Protein AF-A0A9X2KF01-F1 (afdb_monomer)

Sequence (131 aa):
MAVEPRDNRSVPELLSDLLRETTDLFKTEGELIRSEISDKITQVEVGGGSIAAGAICLLVALFVLAQALIVALGELMGDAWAALLVGVVIAGIGVALLIKGRNDLSPSNLSPDRTARQLRKDGQLVKEQTR

Secondary structure (DSSP, 8-state):
-PPP------HHHHHHHHHHHHHHHHHHHHHHHHHHHHHHHHHHHHHHHHHHHHHHHHHHHHHHHHHHHHHHHHHHH-HHHHHHHHHHHHHHHHHHHHHHHHHHTSHHHHS-HHHHHHHHHHHHHHHHHT-

Mean predicted aligned error: 12.45 Å

pLDDT: mean 85.67, std 12.78, range [38.75, 98.38]

Structure (mmCIF, N/CA/C/O backbone):
data_AF-A0A9X2KF01-F1
#
_entry.id   AF-A0A9X2KF01-F1
#
loop_
_atom_site.group_PDB
_atom_site.id
_atom_site.type_symbol
_atom_site.label_atom_id
_atom_site.label_alt_id
_atom_site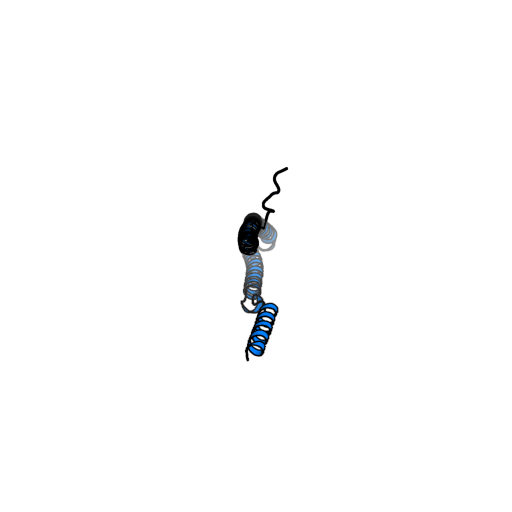.label_comp_id
_atom_site.label_asym_id
_atom_site.label_entity_id
_atom_site.label_seq_id
_atom_site.pdbx_PDB_ins_code
_atom_site.Cartn_x
_atom_site.Cartn_y
_atom_site.Cartn_z
_atom_site.occupancy
_atom_site.B_iso_or_equiv
_atom_site.auth_seq_id
_atom_site.auth_comp_id
_atom_site.auth_asym_id
_atom_site.auth_atom_id
_atom_site.pdbx_PDB_model_num
ATOM 1 N N . MET A 1 1 ? -30.944 -7.349 81.899 1.00 45.38 1 MET A N 1
ATOM 2 C CA . MET A 1 1 ? -31.010 -7.960 80.556 1.00 45.38 1 MET A CA 1
ATOM 3 C C . MET A 1 1 ? -32.043 -7.181 79.761 1.00 45.38 1 MET A C 1
ATOM 5 O O . MET A 1 1 ? -33.226 -7.390 79.983 1.00 45.38 1 MET A O 1
ATOM 9 N N . ALA A 1 2 ? -31.618 -6.206 78.956 1.00 38.75 2 ALA A N 1
ATOM 10 C CA . ALA A 1 2 ? -32.525 -5.468 78.078 1.00 38.75 2 ALA A CA 1
ATOM 11 C C . ALA A 1 2 ? -32.490 -6.130 76.696 1.00 38.75 2 ALA A C 1
ATOM 13 O O . ALA A 1 2 ? -31.414 -6.330 76.140 1.00 38.75 2 ALA A O 1
ATOM 14 N N . VAL A 1 3 ? -33.665 -6.541 76.224 1.00 53.50 3 VAL A N 1
ATOM 15 C CA . VAL A 1 3 ? -33.898 -7.185 74.929 1.00 53.50 3 VAL A CA 1
ATOM 16 C C . VAL A 1 3 ? -34.007 -6.106 73.842 1.00 53.50 3 VAL A C 1
ATOM 18 O O . VAL A 1 3 ? -34.585 -5.048 74.075 1.00 53.50 3 VAL A O 1
ATOM 21 N N . GLU A 1 4 ? -33.396 -6.407 72.697 1.00 70.50 4 GLU A N 1
ATOM 22 C CA . GLU A 1 4 ? -33.183 -5.618 71.472 1.00 70.50 4 GLU A CA 1
ATOM 23 C C . GLU A 1 4 ? -34.436 -5.023 70.803 1.00 70.50 4 GLU A C 1
ATOM 25 O O . GLU A 1 4 ? -35.541 -5.535 70.987 1.00 70.50 4 GLU A O 1
ATOM 30 N N . PRO A 1 5 ? -34.256 -4.119 69.823 1.00 47.91 5 PRO A N 1
ATOM 31 C CA . PRO A 1 5 ? -34.964 -4.202 68.559 1.00 47.91 5 PRO A CA 1
ATOM 32 C C . PRO A 1 5 ? -34.088 -4.927 67.525 1.00 47.91 5 PRO A C 1
ATOM 34 O O . PRO A 1 5 ? -33.025 -4.448 67.132 1.00 47.91 5 PRO A O 1
ATOM 37 N N . ARG A 1 6 ? -34.555 -6.100 67.094 1.00 56.59 6 ARG A N 1
ATOM 38 C CA . ARG A 1 6 ? -33.978 -6.852 65.982 1.00 56.59 6 ARG A CA 1
ATOM 39 C C . ARG A 1 6 ? -33.969 -6.008 64.712 1.00 56.59 6 ARG A C 1
ATOM 41 O O . ARG A 1 6 ? -34.982 -5.412 64.350 1.00 56.59 6 ARG A O 1
ATOM 48 N N . ASP A 1 7 ? -32.819 -6.048 64.057 1.00 57.94 7 ASP A N 1
ATOM 49 C CA . ASP A 1 7 ? -32.542 -5.650 62.682 1.00 57.94 7 ASP A CA 1
ATOM 50 C C . ASP A 1 7 ? -33.659 -6.132 61.736 1.00 57.94 7 ASP A C 1
ATOM 52 O O . ASP A 1 7 ? -33.701 -7.292 61.328 1.00 57.94 7 ASP A O 1
ATOM 56 N N . ASN A 1 8 ? -34.618 -5.257 61.439 1.00 55.78 8 ASN A N 1
ATOM 57 C CA . ASN A 1 8 ? -35.664 -5.507 60.455 1.00 55.78 8 ASN A CA 1
ATOM 58 C C . ASN A 1 8 ? -35.308 -4.707 59.206 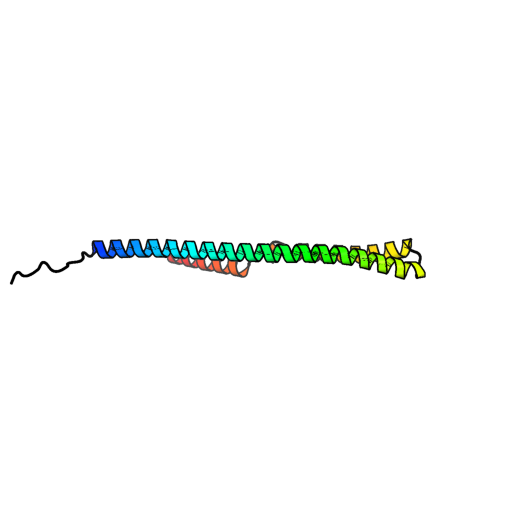1.00 55.78 8 ASN A C 1
ATOM 60 O O . ASN A 1 8 ? -35.971 -3.715 58.894 1.00 55.78 8 ASN A O 1
ATOM 64 N N . ARG A 1 9 ? -34.221 -5.116 58.533 1.00 58.69 9 ARG A N 1
ATOM 65 C CA . ARG A 1 9 ? -33.853 -4.595 57.211 1.00 58.69 9 ARG A CA 1
ATOM 66 C C . ARG A 1 9 ? -35.093 -4.610 56.339 1.00 58.69 9 ARG A C 1
ATOM 68 O O . ARG A 1 9 ? -35.716 -5.652 56.118 1.00 58.69 9 ARG A O 1
ATOM 75 N N . SER A 1 10 ? -35.503 -3.425 55.929 1.00 74.38 10 SER A N 1
ATOM 76 C CA . SER A 1 10 ? -36.789 -3.239 55.290 1.00 74.38 10 SER A CA 1
ATOM 77 C C . SER A 1 10 ? -36.687 -3.659 53.815 1.00 74.38 10 SER A C 1
ATOM 79 O O . SER A 1 10 ? -35.693 -3.388 53.149 1.00 74.38 10 SER A O 1
ATOM 81 N N . VAL A 1 11 ? -37.711 -4.329 53.273 1.00 76.25 11 VAL A N 1
ATOM 82 C CA . VAL A 1 11 ? -37.800 -4.694 51.837 1.00 76.25 11 VAL A CA 1
ATOM 83 C C . VAL A 1 11 ? -37.485 -3.518 50.878 1.00 76.25 11 VAL A C 1
ATOM 85 O O . VAL A 1 11 ? -36.851 -3.758 49.850 1.00 76.25 11 VAL A O 1
ATOM 88 N N . PRO A 1 12 ? -37.843 -2.253 51.191 1.00 80.44 12 PRO A N 1
ATOM 89 C CA . PRO A 1 12 ? -37.432 -1.087 50.403 1.00 80.44 12 PRO A CA 1
ATOM 90 C C . PRO A 1 12 ? -35.917 -0.836 50.367 1.00 80.44 12 PRO A C 1
ATOM 92 O O . PRO A 1 12 ? -35.400 -0.359 49.361 1.00 80.44 12 PRO A O 1
ATOM 95 N N . GLU A 1 13 ? -35.205 -1.160 51.442 1.00 77.81 13 GLU A N 1
ATOM 96 C CA . GLU A 1 13 ? -33.761 -0.946 51.582 1.00 77.81 13 GLU A CA 1
ATOM 97 C C . GLU A 1 13 ? -32.971 -1.957 50.741 1.00 77.81 13 GLU A C 1
ATOM 99 O O . GLU A 1 13 ? -32.078 -1.573 49.995 1.00 77.81 13 GLU A O 1
ATOM 104 N N . LEU A 1 14 ? -33.411 -3.222 50.717 1.00 81.88 14 LEU A N 1
ATOM 105 C CA . LEU A 1 14 ? -32.852 -4.262 49.840 1.00 81.88 14 LEU A CA 1
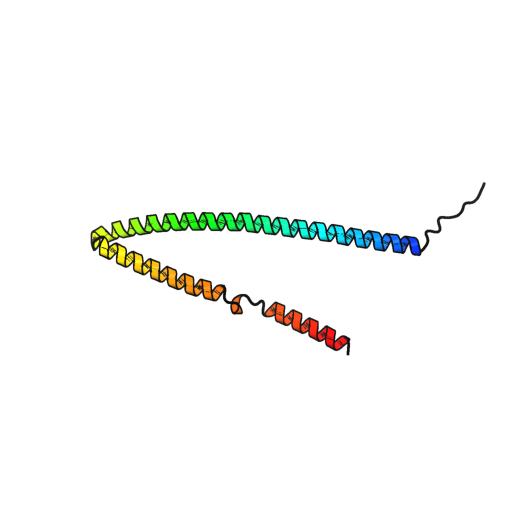ATOM 106 C C . LEU A 1 14 ? -33.078 -3.969 48.346 1.00 81.88 14 LEU A C 1
ATOM 108 O O . LEU A 1 14 ? -32.216 -4.258 47.518 1.00 81.88 14 LEU A O 1
ATOM 112 N N . LEU A 1 15 ? -34.228 -3.387 47.986 1.00 80.38 15 LEU A N 1
ATOM 113 C CA . LEU A 1 15 ? -34.506 -2.959 46.610 1.00 80.38 15 LEU A CA 1
ATOM 114 C C . LEU A 1 15 ? -33.637 -1.760 46.208 1.00 80.38 15 LEU A C 1
ATOM 116 O O . LEU A 1 15 ? -33.158 -1.698 45.076 1.00 80.38 15 LEU A O 1
ATOM 120 N N . SER A 1 16 ? -33.423 -0.821 47.133 1.00 81.69 16 SER A N 1
ATOM 121 C CA . SER A 1 16 ? -32.525 0.314 46.927 1.00 81.69 16 SER A CA 1
ATOM 122 C C . SER A 1 16 ? -31.083 -0.152 46.716 1.00 81.69 16 SER A C 1
ATOM 124 O O . SER A 1 16 ? -30.425 0.331 45.796 1.00 81.69 16 SER A O 1
ATOM 126 N N . ASP A 1 17 ? -30.614 -1.121 47.504 1.00 82.06 17 ASP A N 1
ATOM 127 C CA . ASP A 1 17 ? -29.271 -1.692 47.371 1.00 82.06 17 ASP A CA 1
ATOM 128 C C . ASP A 1 17 ? -29.098 -2.459 46.053 1.00 82.06 17 ASP A C 1
ATOM 130 O O . ASP A 1 17 ? -28.125 -2.220 45.341 1.00 82.06 17 ASP A O 1
ATOM 134 N N . LEU A 1 18 ? -30.076 -3.281 45.650 1.00 81.62 18 LEU A N 1
ATOM 135 C CA . LEU A 1 18 ? -30.062 -3.984 44.359 1.00 81.62 18 LEU A CA 1
ATOM 136 C C . LEU A 1 18 ? -30.026 -3.019 43.167 1.00 81.62 18 LEU A C 1
ATOM 138 O O . LEU A 1 18 ? -29.264 -3.231 42.227 1.00 81.62 18 LEU A O 1
ATOM 142 N N . LEU A 1 19 ? -30.817 -1.942 43.185 1.00 83.62 19 LEU A N 1
ATOM 143 C CA . LEU A 1 19 ? -30.789 -0.924 42.124 1.00 83.62 19 LEU A CA 1
ATOM 144 C C . LEU A 1 19 ? -29.436 -0.205 42.060 1.00 83.62 19 LEU A C 1
ATOM 146 O O . LEU A 1 19 ? -28.951 0.115 40.970 1.00 83.62 19 LEU A O 1
ATOM 150 N N . ARG A 1 20 ? -28.816 0.027 43.218 1.00 83.31 20 ARG A N 1
ATOM 151 C CA . ARG A 1 20 ? -27.499 0.658 43.334 1.00 83.31 20 ARG A CA 1
ATOM 152 C C . ARG A 1 20 ? -26.399 -0.254 42.800 1.00 83.31 20 ARG A C 1
ATOM 154 O O . ARG A 1 20 ? -25.601 0.190 41.984 1.00 83.31 20 ARG A O 1
ATOM 161 N N . GLU A 1 21 ? -26.438 -1.531 43.159 1.00 80.44 21 GLU A N 1
ATOM 162 C CA . GLU A 1 21 ? -25.499 -2.555 42.697 1.00 80.44 21 GLU A CA 1
ATOM 163 C C . GLU A 1 21 ? -25.657 -2.841 41.195 1.00 80.44 21 GLU A C 1
ATOM 165 O O . GLU A 1 21 ? -24.668 -2.975 40.480 1.00 80.44 21 GLU A O 1
ATOM 170 N N . THR A 1 22 ? -26.889 -2.820 40.671 1.00 81.19 22 THR A N 1
ATOM 171 C CA . THR A 1 22 ? -27.147 -2.946 39.225 1.00 81.19 22 THR A CA 1
ATOM 172 C C . THR A 1 22 ? -26.591 -1.738 38.460 1.00 81.19 22 THR A C 1
ATOM 174 O O . THR A 1 22 ? -25.991 -1.893 37.398 1.00 81.19 22 THR A O 1
ATOM 177 N N . THR A 1 23 ? -26.756 -0.525 39.000 1.00 84.12 23 THR A N 1
ATOM 178 C CA . THR A 1 23 ? -26.209 0.707 38.401 1.00 84.12 23 THR A CA 1
ATOM 179 C C . THR A 1 23 ? -24.679 0.705 38.421 1.00 84.12 23 THR A C 1
ATOM 181 O O . THR A 1 23 ? -24.055 1.087 37.429 1.00 84.12 23 THR A O 1
ATOM 184 N N . ASP A 1 24 ? -24.076 0.242 39.518 1.00 84.81 24 ASP A N 1
ATOM 185 C CA . ASP A 1 24 ? -22.625 0.089 39.633 1.00 84.81 24 ASP A CA 1
ATOM 186 C C . ASP A 1 24 ? -22.096 -0.973 38.657 1.00 84.81 24 ASP A C 1
ATOM 188 O O . ASP A 1 24 ? -21.110 -0.713 37.969 1.00 84.81 24 ASP A O 1
ATOM 192 N N . LEU A 1 25 ? -22.791 -2.105 38.484 1.00 85.94 25 LEU A N 1
ATOM 193 C CA . LEU A 1 25 ? -22.428 -3.129 37.501 1.00 85.94 25 LEU A CA 1
ATOM 194 C C . LEU A 1 25 ? -22.428 -2.569 36.072 1.00 85.94 25 LEU A C 1
ATOM 196 O O . LEU A 1 25 ? -21.434 -2.713 35.365 1.00 85.94 25 LEU A O 1
ATOM 200 N N . PHE A 1 26 ? -23.490 -1.861 35.665 1.00 86.94 26 PHE A N 1
ATOM 201 C CA . PHE A 1 26 ? -23.556 -1.228 34.341 1.00 86.94 26 PHE A CA 1
ATOM 202 C C . PHE A 1 26 ? -22.439 -0.206 34.120 1.00 86.94 26 PHE A C 1
ATOM 204 O O . PHE A 1 26 ? -21.905 -0.092 33.014 1.00 86.94 26 PHE A O 1
ATOM 211 N N . LYS A 1 27 ? -22.076 0.546 35.162 1.00 88.25 27 LYS A N 1
ATOM 212 C CA . LYS A 1 27 ? -20.973 1.502 35.094 1.00 88.25 27 LYS A CA 1
ATOM 213 C C . LYS A 1 27 ? -19.636 0.786 34.903 1.00 88.25 27 LYS A C 1
ATOM 215 O O . LYS A 1 27 ? -18.872 1.168 34.020 1.00 88.25 27 LYS A O 1
ATOM 220 N N . THR A 1 28 ? -19.380 -0.269 35.673 1.00 84.06 28 THR A N 1
ATOM 221 C CA . THR A 1 28 ? -18.158 -1.077 35.568 1.00 84.06 28 THR A CA 1
ATOM 222 C C . THR A 1 28 ? -18.055 -1.792 34.222 1.00 84.06 28 THR A C 1
ATOM 224 O O . THR A 1 28 ? -17.005 -1.759 33.587 1.00 84.06 28 THR A O 1
ATOM 227 N N . GLU A 1 29 ? -19.138 -2.397 33.740 1.00 83.75 29 GLU A N 1
ATOM 228 C CA . GLU A 1 29 ? -19.170 -3.105 32.457 1.00 83.75 29 GLU A CA 1
ATOM 229 C C . GLU A 1 29 ? -19.000 -2.128 31.281 1.00 83.75 29 GLU A C 1
ATOM 231 O O . GLU A 1 29 ? -18.275 -2.411 30.328 1.00 83.75 29 GLU A O 1
ATOM 236 N N . GLY A 1 30 ? -19.565 -0.918 31.388 1.00 88.38 30 GLY A N 1
ATOM 237 C CA . GLY A 1 30 ? -19.336 0.173 30.441 1.00 88.38 30 GLY A CA 1
ATOM 238 C C . GLY A 1 30 ? -17.888 0.682 30.424 1.00 88.38 30 GLY A C 1
ATOM 239 O O . GLY A 1 30 ? -17.338 0.928 29.349 1.00 88.38 30 GLY A O 1
ATOM 240 N N . GLU A 1 31 ? -17.247 0.818 31.590 1.00 90.06 31 GLU A N 1
ATOM 241 C CA . GLU A 1 31 ? -15.820 1.162 31.700 1.00 90.06 31 GLU A CA 1
ATOM 242 C C . GLU A 1 31 ? -14.929 0.074 31.083 1.00 90.06 31 GLU A C 1
ATOM 244 O O . GLU A 1 31 ? -13.986 0.392 30.352 1.00 90.06 31 GLU A O 1
ATOM 249 N N . LEU A 1 32 ? -15.276 -1.199 31.289 1.00 90.81 32 LEU A N 1
ATOM 250 C CA . LEU A 1 32 ? -14.572 -2.343 30.712 1.00 90.81 32 LEU A CA 1
ATOM 251 C C . LEU A 1 32 ? -14.698 -2.378 29.182 1.00 90.81 32 LEU A C 1
ATOM 253 O O . LEU A 1 32 ? -13.688 -2.462 28.485 1.00 90.81 32 LEU A O 1
ATOM 257 N N . ILE A 1 33 ? -15.920 -2.231 28.653 1.00 90.50 33 ILE A N 1
ATOM 258 C CA . ILE A 1 33 ? -16.182 -2.153 27.207 1.00 90.50 33 ILE A CA 1
ATOM 259 C C . ILE A 1 33 ? -15.402 -0.989 26.595 1.00 90.50 33 ILE A C 1
ATOM 261 O O . ILE A 1 33 ? -14.790 -1.135 25.537 1.00 90.50 33 ILE A O 1
ATOM 265 N N . ARG A 1 34 ? -15.386 0.173 27.259 1.00 89.69 34 ARG A N 1
ATOM 266 C CA . ARG A 1 34 ? -14.624 1.333 26.787 1.00 89.69 34 ARG A CA 1
ATOM 267 C C . ARG A 1 34 ? -13.123 1.050 26.749 1.00 89.69 34 ARG A C 1
ATOM 269 O O . ARG A 1 34 ? -12.482 1.434 25.771 1.00 89.69 34 ARG A O 1
ATOM 276 N N . SER A 1 35 ? -12.577 0.393 27.772 1.00 92.56 35 SER A N 1
ATOM 277 C CA . SER A 1 35 ? -11.170 -0.017 27.801 1.00 92.56 35 SER A CA 1
ATOM 278 C C . SER A 1 35 ? -10.854 -0.983 26.663 1.00 92.56 35 SER A C 1
ATOM 280 O O . SER A 1 35 ? -9.922 -0.741 25.906 1.00 92.56 35 SER A O 1
ATOM 282 N N . GLU A 1 36 ? -11.671 -2.020 26.469 1.00 90.38 36 GLU A N 1
ATOM 283 C CA . GLU A 1 36 ? -11.440 -3.012 25.418 1.00 90.38 36 GLU A CA 1
ATOM 284 C C . GLU A 1 36 ? -11.542 -2.391 24.017 1.00 90.38 36 GLU A C 1
ATOM 286 O O . GLU A 1 36 ? -10.727 -2.686 23.143 1.00 90.38 36 GLU A O 1
ATOM 291 N N . ILE A 1 37 ? -12.503 -1.489 23.792 1.00 91.44 37 ILE A N 1
ATOM 292 C CA . ILE A 1 37 ? -12.599 -0.731 22.538 1.00 91.44 37 ILE A CA 1
ATOM 293 C C . ILE A 1 37 ? -11.347 0.131 22.340 1.00 91.44 37 ILE A C 1
ATOM 295 O O . ILE A 1 37 ? -10.795 0.138 21.242 1.00 91.44 37 ILE A O 1
ATOM 299 N N . SER A 1 38 ? -10.877 0.829 23.378 1.00 90.00 38 SER A N 1
ATOM 300 C CA . SER A 1 38 ? -9.661 1.649 23.312 1.00 90.00 38 SER A CA 1
ATOM 301 C C . SER A 1 38 ? -8.421 0.812 22.983 1.00 90.00 38 SER A C 1
ATOM 303 O O . SER A 1 38 ? -7.623 1.196 22.125 1.00 90.00 38 SER A O 1
ATOM 305 N N . ASP A 1 39 ? -8.282 -0.358 23.604 1.00 87.81 39 ASP A N 1
ATOM 306 C CA . ASP A 1 39 ? -7.177 -1.285 23.356 1.00 87.81 39 ASP A CA 1
ATOM 307 C C . ASP A 1 39 ? -7.233 -1.852 21.933 1.00 87.81 39 ASP A C 1
ATOM 309 O O . ASP A 1 39 ? -6.219 -1.872 21.232 1.00 87.81 39 ASP A O 1
ATOM 313 N N . LYS A 1 40 ? -8.425 -2.243 21.452 1.00 87.75 40 LYS A N 1
ATOM 314 C CA . LYS A 1 40 ? -8.612 -2.693 20.064 1.00 87.75 40 LYS A CA 1
ATOM 315 C C . LYS A 1 40 ? -8.310 -1.580 19.061 1.00 87.75 40 LYS A C 1
ATOM 317 O O . LYS A 1 40 ? -7.664 -1.853 18.054 1.00 87.75 40 LYS A O 1
ATOM 322 N N . ILE A 1 41 ? -8.734 -0.340 19.318 1.00 89.19 41 ILE A N 1
ATOM 323 C CA . ILE A 1 41 ? -8.415 0.814 18.460 1.00 89.19 41 ILE A CA 1
ATOM 324 C C . ILE A 1 41 ? -6.904 1.030 18.411 1.00 89.19 41 ILE A C 1
ATOM 326 O O . ILE A 1 41 ? -6.349 1.134 17.323 1.00 89.19 41 ILE A O 1
ATOM 330 N N . THR A 1 42 ? -6.234 1.021 19.562 1.00 84.19 42 THR A N 1
ATOM 331 C CA . THR A 1 42 ? -4.776 1.191 19.650 1.00 84.19 42 THR A CA 1
ATOM 332 C C . THR A 1 42 ? -4.045 0.071 18.904 1.00 84.19 42 THR A C 1
ATOM 334 O O . THR A 1 42 ? -3.088 0.314 18.172 1.00 84.19 42 THR A O 1
ATOM 337 N N . GLN A 1 43 ? -4.520 -1.171 19.018 1.00 84.06 43 GLN A N 1
ATOM 338 C CA . GLN A 1 43 ? -3.958 -2.304 18.285 1.00 84.06 43 GLN A CA 1
ATOM 339 C C . GLN A 1 43 ? -4.167 -2.176 16.768 1.00 84.06 43 GLN A C 1
ATOM 341 O O . GLN A 1 43 ? -3.257 -2.486 15.998 1.00 84.06 43 GLN A O 1
ATOM 346 N N . VAL A 1 44 ? -5.331 -1.687 16.330 1.00 88.44 44 VAL A N 1
ATOM 347 C CA . VAL A 1 44 ? -5.600 -1.366 14.920 1.00 88.44 44 VAL A CA 1
ATOM 348 C C . VAL A 1 44 ? -4.731 -0.203 14.442 1.00 88.44 44 VAL A C 1
ATOM 350 O O . VAL A 1 44 ? -4.263 -0.242 13.309 1.00 88.44 44 VAL A O 1
ATOM 353 N N . GLU A 1 45 ? -4.464 0.797 15.279 1.00 84.19 45 GLU A N 1
ATOM 354 C CA . GLU A 1 45 ? -3.601 1.935 14.955 1.00 84.19 45 GLU A CA 1
ATOM 355 C C . GLU A 1 45 ? -2.146 1.497 14.760 1.00 84.19 45 GLU A C 1
ATOM 357 O O . GLU A 1 45 ? -1.554 1.760 13.714 1.00 84.19 45 GLU A O 1
ATOM 362 N N . VAL A 1 46 ? -1.582 0.755 15.717 1.00 84.56 46 VAL A N 1
ATOM 363 C CA . VAL A 1 46 ? -0.213 0.224 15.621 1.00 84.56 46 VAL A CA 1
ATOM 364 C C . VAL A 1 46 ? -0.097 -0.765 14.459 1.00 84.56 46 VAL A C 1
ATOM 366 O O . VAL A 1 46 ? 0.843 -0.692 13.661 1.0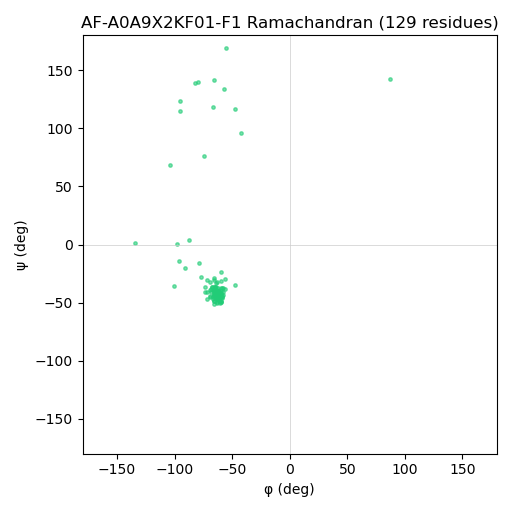0 84.56 46 VAL A O 1
ATOM 369 N N . GLY A 1 47 ? -1.077 -1.662 14.317 1.00 84.50 47 GLY A N 1
ATOM 370 C CA . GLY A 1 47 ? -1.150 -2.606 13.205 1.00 84.50 47 GLY A CA 1
ATOM 371 C C . GLY A 1 47 ? -1.226 -1.888 11.857 1.00 84.50 47 GLY A C 1
ATOM 372 O O . GLY A 1 47 ? -0.420 -2.156 10.967 1.00 84.50 47 GLY A O 1
ATOM 373 N N . GLY A 1 48 ? -2.124 -0.914 11.728 1.00 91.50 48 GLY A N 1
ATOM 374 C CA . GLY A 1 48 ? -2.300 -0.092 10.534 1.00 91.50 48 GLY A CA 1
ATOM 375 C C . GLY A 1 48 ? -1.056 0.724 10.188 1.00 91.50 48 GLY A C 1
ATOM 376 O O . GLY A 1 48 ? -0.646 0.746 9.028 1.00 91.50 48 GLY A O 1
ATOM 377 N N . GLY A 1 49 ? -0.399 1.316 11.189 1.00 91.44 49 GLY A N 1
ATOM 378 C CA . GLY A 1 49 ? 0.863 2.035 11.027 1.00 91.44 49 GLY A CA 1
ATOM 379 C C . GLY A 1 49 ? 1.986 1.137 10.502 1.00 91.44 49 GLY A C 1
ATOM 380 O O . GLY A 1 49 ? 2.681 1.509 9.557 1.00 91.44 49 GLY A O 1
ATOM 381 N N . SER A 1 50 ? 2.126 -0.076 11.048 1.00 91.81 50 SER A N 1
ATOM 382 C CA . SER A 1 50 ? 3.133 -1.043 10.584 1.00 91.81 50 SER A CA 1
ATOM 383 C C . SER A 1 50 ? 2.878 -1.529 9.151 1.00 91.81 50 SER A C 1
ATOM 385 O O . SER A 1 50 ? 3.818 -1.628 8.361 1.00 91.81 50 SER A O 1
ATOM 387 N N . ILE A 1 51 ? 1.611 -1.752 8.777 1.00 94.62 51 ILE A N 1
ATOM 388 C CA . ILE A 1 51 ? 1.213 -2.115 7.410 1.00 94.62 51 ILE A CA 1
ATOM 389 C C . ILE A 1 51 ? 1.529 -0.970 6.445 1.00 94.62 51 ILE A C 1
ATOM 391 O O . ILE A 1 51 ? 2.097 -1.210 5.381 1.00 94.62 51 ILE A O 1
ATOM 395 N N . ALA A 1 52 ? 1.210 0.273 6.816 1.00 94.56 52 ALA A N 1
ATOM 396 C CA . ALA A 1 52 ? 1.501 1.445 5.997 1.00 94.56 52 ALA A CA 1
ATOM 397 C C . ALA A 1 52 ? 3.014 1.636 5.794 1.00 94.56 52 ALA A C 1
ATOM 399 O O . ALA A 1 52 ? 3.467 1.809 4.663 1.00 94.56 52 ALA A O 1
ATOM 400 N N . ALA A 1 53 ? 3.806 1.534 6.865 1.00 96.00 53 ALA A N 1
ATOM 401 C CA . ALA A 1 53 ? 5.263 1.614 6.786 1.00 96.00 53 ALA A CA 1
ATOM 402 C C . ALA A 1 53 ? 5.849 0.492 5.911 1.00 96.00 53 ALA A C 1
ATOM 404 O O . ALA A 1 53 ? 6.668 0.754 5.030 1.00 96.00 53 ALA A O 1
ATOM 405 N N . GLY A 1 54 ? 5.381 -0.747 6.094 1.00 97.12 54 GLY A N 1
ATOM 406 C CA . GLY A 1 54 ? 5.772 -1.885 5.263 1.00 97.12 54 GLY A CA 1
ATOM 407 C C . GLY A 1 54 ? 5.427 -1.683 3.785 1.00 97.12 54 GLY A C 1
ATOM 408 O O . GLY A 1 54 ? 6.264 -1.938 2.922 1.00 97.12 54 GLY A O 1
ATOM 409 N N . ALA A 1 55 ? 4.236 -1.158 3.483 1.00 96.31 55 ALA A N 1
ATOM 410 C CA . ALA A 1 55 ? 3.818 -0.846 2.118 1.00 96.31 55 ALA A CA 1
ATOM 411 C C . ALA A 1 55 ? 4.713 0.222 1.466 1.00 96.31 55 ALA A C 1
ATOM 413 O O . ALA A 1 55 ? 5.094 0.067 0.307 1.00 96.31 55 ALA A O 1
ATOM 414 N N . ILE A 1 56 ? 5.107 1.264 2.208 1.00 97.88 56 ILE A N 1
ATOM 415 C CA . ILE A 1 56 ? 6.054 2.284 1.728 1.00 97.88 56 ILE A CA 1
ATOM 416 C C . ILE A 1 56 ? 7.423 1.654 1.439 1.00 97.88 56 ILE A C 1
ATOM 418 O O . ILE A 1 56 ? 7.984 1.878 0.367 1.00 97.88 56 ILE A O 1
ATOM 422 N N . CYS A 1 57 ? 7.948 0.828 2.347 1.00 98.25 57 CYS A N 1
ATOM 423 C CA . CYS A 1 57 ? 9.215 0.124 2.134 1.00 98.25 57 CYS A CA 1
ATOM 424 C C . CYS A 1 57 ? 9.172 -0.773 0.888 1.00 98.25 57 CYS A C 1
ATOM 426 O O . CYS A 1 57 ? 10.100 -0.748 0.078 1.00 98.25 57 CYS A O 1
ATOM 428 N N . LEU A 1 58 ? 8.086 -1.528 0.700 1.00 97.44 58 LEU A N 1
ATOM 429 C CA . LEU A 1 58 ? 7.889 -2.363 -0.486 1.00 97.44 58 LEU A CA 1
ATOM 430 C C . LEU A 1 58 ? 7.766 -1.532 -1.767 1.00 97.44 58 LEU A C 1
ATOM 432 O O . LEU A 1 58 ? 8.291 -1.946 -2.797 1.00 97.44 58 LEU A O 1
ATOM 436 N N . LEU A 1 59 ? 7.133 -0.358 -1.717 1.00 97.06 59 LEU A N 1
ATOM 437 C CA . LEU A 1 59 ? 7.053 0.556 -2.859 1.00 97.06 59 LEU A CA 1
ATOM 438 C C . LEU A 1 59 ? 8.445 1.058 -3.271 1.00 97.06 59 LEU A C 1
AT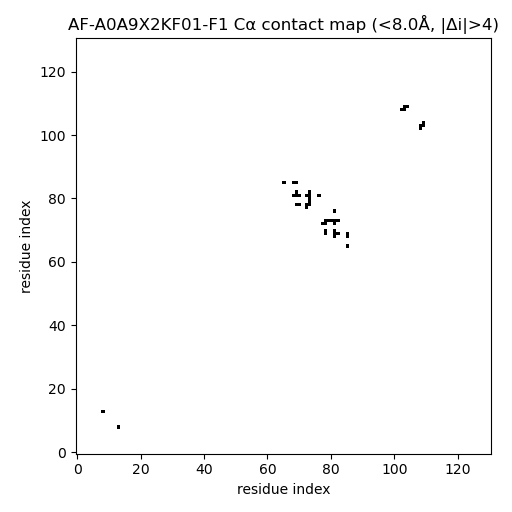OM 440 O O . LEU A 1 59 ? 8.784 1.045 -4.453 1.00 97.06 59 LEU A O 1
ATOM 444 N N . VAL A 1 60 ? 9.271 1.461 -2.303 1.00 98.19 60 VAL A N 1
ATOM 445 C CA . VAL A 1 60 ? 10.657 1.880 -2.563 1.00 98.19 60 VAL A CA 1
ATOM 446 C C . VAL A 1 60 ? 11.468 0.720 -3.142 1.00 98.19 60 VAL A C 1
ATOM 448 O O . VAL A 1 60 ? 12.142 0.891 -4.158 1.00 98.19 60 VAL A O 1
ATOM 451 N N . ALA A 1 61 ? 11.361 -0.473 -2.552 1.00 98.31 61 ALA A N 1
ATOM 452 C CA . ALA A 1 61 ? 12.024 -1.670 -3.063 1.00 98.31 61 ALA A CA 1
ATOM 453 C C . ALA A 1 61 ? 11.577 -2.007 -4.494 1.00 98.31 61 ALA A C 1
ATOM 455 O O . ALA A 1 61 ? 12.413 -2.342 -5.331 1.00 98.31 61 ALA A O 1
ATOM 456 N N . LEU A 1 62 ? 10.285 -1.861 -4.803 1.00 97.75 62 LEU A N 1
ATOM 457 C CA . LEU A 1 62 ? 9.747 -2.071 -6.145 1.00 97.75 62 LEU A CA 1
ATOM 458 C C . LEU A 1 62 ? 10.370 -1.112 -7.163 1.00 97.75 62 LEU A C 1
ATOM 460 O O . LEU A 1 62 ? 10.725 -1.556 -8.250 1.00 97.75 62 LEU A O 1
ATOM 464 N N . PHE A 1 63 ? 10.558 0.170 -6.829 1.00 97.38 63 PHE A N 1
ATOM 465 C CA . PHE A 1 63 ? 11.235 1.112 -7.728 1.00 97.38 63 PHE A CA 1
ATOM 466 C C . PHE A 1 63 ? 12.693 0.730 -7.985 1.00 97.38 63 PHE A C 1
ATOM 468 O O . PHE A 1 63 ? 13.143 0.776 -9.130 1.00 97.38 63 PHE A O 1
ATOM 475 N N . VAL A 1 64 ? 13.420 0.317 -6.945 1.00 98.38 64 VAL A N 1
ATOM 476 C CA . VAL A 1 64 ? 14.814 -0.133 -7.078 1.00 98.38 64 VAL A CA 1
ATOM 477 C C . VAL A 1 64 ? 14.897 -1.391 -7.947 1.00 98.38 64 VAL A C 1
ATOM 479 O O . VAL A 1 64 ? 15.718 -1.451 -8.860 1.00 98.38 64 VAL A O 1
ATOM 482 N N . LEU A 1 65 ? 14.017 -2.370 -7.722 1.00 98.00 65 LEU A N 1
ATOM 483 C CA . LEU A 1 65 ? 13.951 -3.595 -8.524 1.00 98.00 65 LEU A CA 1
ATOM 484 C C . LEU A 1 65 ? 13.530 -3.322 -9.970 1.00 98.00 65 LEU A C 1
ATOM 486 O O . LEU A 1 65 ? 14.095 -3.914 -10.886 1.00 98.00 65 LEU A O 1
ATOM 490 N N . ALA A 1 66 ? 12.578 -2.414 -10.192 1.00 97.56 66 ALA A N 1
ATOM 491 C CA . ALA A 1 66 ? 12.175 -2.007 -11.532 1.00 97.56 66 ALA A CA 1
ATOM 492 C C . ALA A 1 66 ? 13.351 -1.372 -12.284 1.00 97.56 66 ALA A C 1
ATOM 494 O O . ALA A 1 66 ? 13.604 -1.748 -13.422 1.00 97.56 66 ALA A O 1
ATOM 495 N N . GLN A 1 67 ? 14.116 -0.481 -11.645 1.00 97.69 67 GLN A N 1
ATOM 496 C CA . GLN A 1 67 ? 15.324 0.091 -12.249 1.00 97.69 67 GLN A CA 1
ATOM 497 C C . GLN A 1 67 ? 16.384 -0.970 -12.550 1.00 97.69 67 GLN A C 1
ATOM 499 O O . GLN A 1 67 ? 16.920 -0.997 -13.655 1.00 97.69 67 GLN A O 1
ATOM 504 N N . ALA A 1 68 ? 16.642 -1.887 -11.616 1.00 97.62 68 ALA A N 1
ATOM 505 C CA . ALA A 1 68 ? 17.572 -2.990 -11.847 1.00 97.62 68 ALA A CA 1
ATOM 506 C C . ALA A 1 68 ? 17.150 -3.853 -13.050 1.00 97.62 68 ALA A C 1
ATOM 508 O O . ALA A 1 68 ? 17.986 -4.219 -13.874 1.00 97.62 68 ALA A O 1
ATOM 509 N N . LEU A 1 69 ? 15.850 -4.131 -13.187 1.00 97.12 69 LEU A N 1
ATOM 510 C CA . LEU A 1 69 ? 15.308 -4.889 -14.312 1.00 97.12 69 LEU A CA 1
ATOM 511 C C . LEU A 1 69 ? 15.411 -4.121 -15.635 1.00 97.12 69 LEU A C 1
ATOM 513 O O . LEU A 1 69 ? 15.716 -4.724 -16.660 1.00 97.12 69 LEU A O 1
ATOM 517 N N . ILE A 1 70 ? 15.184 -2.805 -15.617 1.00 97.81 70 ILE A N 1
ATOM 518 C CA . ILE A 1 70 ? 15.345 -1.948 -16.797 1.00 97.81 70 ILE A CA 1
ATOM 519 C C . ILE A 1 70 ? 16.795 -1.961 -17.268 1.00 97.81 70 ILE A C 1
ATOM 521 O O . ILE A 1 70 ? 17.017 -2.161 -18.453 1.00 97.81 70 ILE A O 1
ATOM 525 N N . VAL A 1 71 ? 17.769 -1.811 -16.365 1.00 97.62 71 VAL A N 1
ATOM 526 C CA . VAL A 1 71 ? 19.197 -1.865 -16.719 1.00 97.62 71 VAL A CA 1
ATOM 527 C C . VAL A 1 71 ? 19.560 -3.241 -17.281 1.00 97.62 71 VAL A C 1
ATOM 529 O O . VAL A 1 71 ? 20.153 -3.328 -18.351 1.00 97.62 71 VAL A O 1
ATOM 532 N N . ALA A 1 72 ? 19.134 -4.320 -16.616 1.00 96.50 72 ALA A N 1
ATOM 533 C CA . ALA A 1 72 ? 19.417 -5.684 -17.062 1.00 96.50 72 ALA A CA 1
ATOM 534 C C . ALA A 1 72 ? 18.824 -5.997 -18.449 1.00 96.50 72 ALA A C 1
ATOM 536 O O . ALA A 1 72 ? 19.465 -6.646 -19.270 1.00 96.50 72 ALA A O 1
ATOM 537 N N . LEU A 1 73 ? 17.599 -5.539 -18.731 1.00 96.19 73 LEU A N 1
ATOM 538 C CA . LEU A 1 73 ? 16.974 -5.696 -20.049 1.00 96.19 73 LEU A 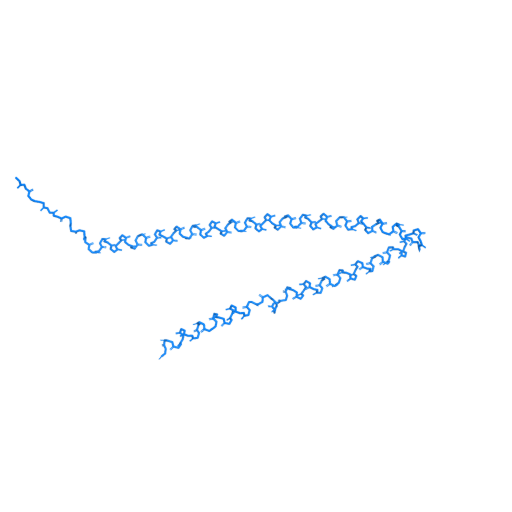CA 1
ATOM 539 C C . LEU A 1 73 ? 17.518 -4.697 -21.079 1.00 96.19 73 LEU A C 1
ATOM 541 O O . LEU A 1 73 ? 17.526 -4.996 -22.275 1.00 96.19 73 LEU A O 1
ATOM 545 N N . GLY A 1 74 ? 17.976 -3.530 -20.630 1.00 96.94 74 GLY A N 1
ATOM 546 C CA . GLY A 1 74 ? 18.557 -2.475 -21.456 1.00 96.94 74 GLY A CA 1
ATOM 547 C C . GLY A 1 74 ? 19.771 -2.962 -22.239 1.00 96.94 74 GLY A C 1
ATOM 548 O O . GLY A 1 74 ? 19.878 -2.670 -23.429 1.00 96.94 74 GLY A O 1
ATOM 549 N N . GLU A 1 75 ? 20.593 -3.829 -21.638 1.00 95.19 75 GLU A N 1
ATOM 550 C CA . GLU A 1 75 ? 21.722 -4.483 -22.317 1.00 95.19 75 GLU A CA 1
ATOM 551 C C . GLU A 1 75 ? 21.302 -5.334 -23.530 1.00 95.19 75 GLU A C 1
ATOM 553 O O . GLU A 1 75 ? 22.102 -5.554 -24.439 1.00 95.19 75 GLU A O 1
ATOM 558 N N . LEU A 1 76 ? 20.048 -5.799 -23.576 1.00 95.50 76 LEU A N 1
ATOM 559 C CA . LEU A 1 76 ? 19.551 -6.705 -24.613 1.00 95.50 76 LEU A CA 1
ATOM 560 C C . LEU A 1 76 ? 18.734 -6.001 -25.706 1.00 95.50 76 LEU A C 1
ATOM 562 O O . LEU A 1 76 ? 18.782 -6.411 -26.865 1.00 95.50 76 LEU A O 1
ATOM 566 N N . MET A 1 77 ? 17.956 -4.973 -25.349 1.00 95.00 77 MET A N 1
ATOM 567 C CA . MET A 1 77 ? 16.991 -4.323 -26.258 1.00 95.00 77 MET A CA 1
ATOM 568 C C . MET A 1 77 ? 17.011 -2.785 -26.235 1.00 95.00 77 MET A C 1
ATOM 570 O O . MET A 1 77 ? 16.237 -2.149 -26.953 1.00 95.00 77 MET A O 1
ATOM 574 N N . GLY A 1 78 ? 17.897 -2.183 -25.440 1.00 95.25 78 GLY A N 1
ATOM 575 C CA . GLY A 1 78 ? 17.994 -0.742 -25.229 1.00 95.25 78 GLY A CA 1
ATOM 576 C C . GLY A 1 78 ? 17.088 -0.232 -24.105 1.00 95.25 78 GLY A C 1
ATOM 577 O O . GLY A 1 78 ? 15.941 -0.660 -23.950 1.00 95.25 78 GLY A O 1
ATOM 578 N N . ASP A 1 79 ? 17.604 0.734 -23.345 1.00 93.44 79 ASP A N 1
ATOM 579 C CA . ASP A 1 79 ? 17.000 1.237 -22.103 1.00 93.44 79 ASP A CA 1
ATOM 580 C C . ASP A 1 79 ? 15.559 1.733 -22.283 1.00 93.44 79 ASP A C 1
ATOM 582 O O . ASP A 1 79 ? 14.701 1.492 -21.436 1.00 93.44 79 ASP A O 1
ATOM 586 N N . ALA A 1 80 ? 15.264 2.388 -23.412 1.00 95.50 80 ALA A N 1
ATOM 587 C CA . ALA A 1 80 ? 13.932 2.919 -23.696 1.00 95.50 80 ALA A CA 1
ATOM 588 C C . ALA A 1 80 ? 12.879 1.810 -23.864 1.00 95.50 80 ALA A C 1
ATOM 590 O O . ALA A 1 80 ? 11.779 1.909 -23.317 1.00 95.50 80 ALA A O 1
ATOM 591 N N . TRP A 1 81 ? 13.212 0.738 -24.591 1.00 96.50 81 TRP A N 1
ATOM 592 C CA . TRP A 1 81 ? 12.302 -0.391 -24.804 1.00 96.50 81 TRP A CA 1
ATOM 593 C C . TRP A 1 81 ? 12.169 -1.254 -23.552 1.00 96.50 81 TRP A C 1
ATOM 595 O O . TRP A 1 81 ? 11.062 -1.690 -23.230 1.00 96.50 81 TRP A O 1
ATOM 605 N N . ALA A 1 82 ? 13.260 -1.424 -22.802 1.00 96.88 82 ALA A N 1
ATOM 606 C CA . ALA A 1 82 ? 13.244 -2.077 -21.500 1.00 96.88 82 ALA A CA 1
ATOM 607 C C . ALA A 1 82 ? 12.330 -1.338 -20.507 1.00 96.88 82 ALA A C 1
ATOM 609 O O . ALA A 1 82 ? 11.436 -1.948 -19.916 1.00 96.88 82 ALA A O 1
ATOM 610 N N . ALA A 1 83 ? 12.486 -0.015 -20.376 1.00 96.81 83 ALA A N 1
ATOM 611 C CA . ALA A 1 83 ? 11.644 0.820 -19.520 1.00 96.81 83 ALA A CA 1
ATOM 612 C C . ALA A 1 83 ? 10.164 0.756 -19.912 1.00 96.81 83 ALA A C 1
ATOM 614 O O . ALA A 1 83 ? 9.300 0.635 -19.041 1.00 96.81 83 ALA A O 1
ATOM 615 N N . LEU A 1 84 ? 9.867 0.780 -21.214 1.00 97.81 84 LEU A N 1
ATOM 616 C CA . LEU A 1 84 ? 8.499 0.677 -21.714 1.00 97.81 84 LEU A CA 1
ATOM 617 C C . LEU A 1 84 ? 7.875 -0.688 -21.393 1.00 97.81 84 LEU A C 1
ATOM 619 O O . LEU A 1 84 ? 6.751 -0.739 -20.898 1.00 97.81 84 LEU A O 1
ATOM 623 N N . LEU A 1 85 ? 8.603 -1.787 -21.613 1.00 97.25 85 LEU A N 1
ATOM 624 C CA . LEU A 1 85 ? 8.117 -3.138 -21.325 1.00 97.25 85 LEU A CA 1
ATOM 625 C C . LEU A 1 85 ? 7.860 -3.335 -19.827 1.00 97.25 85 LEU A C 1
ATOM 627 O O . LEU A 1 85 ? 6.770 -3.759 -19.441 1.00 97.25 85 LEU A O 1
ATOM 631 N N . VAL A 1 86 ? 8.831 -2.986 -18.978 1.00 97.31 86 VAL A N 1
ATOM 632 C CA . VAL A 1 86 ? 8.695 -3.098 -17.516 1.00 97.31 86 VAL A CA 1
ATOM 633 C C . VAL A 1 86 ? 7.541 -2.226 -17.017 1.00 97.31 86 VAL A C 1
ATOM 635 O O . VAL A 1 86 ? 6.712 -2.689 -16.231 1.00 97.31 86 VAL A O 1
ATOM 638 N N . GLY A 1 87 ? 7.431 -0.995 -17.526 1.00 97.38 87 GLY A N 1
ATOM 639 C CA . GLY A 1 87 ? 6.341 -0.080 -17.200 1.00 97.38 87 GLY A CA 1
ATOM 640 C C . GLY A 1 87 ? 4.966 -0.646 -17.555 1.00 97.38 87 GLY A C 1
ATOM 641 O O . GLY A 1 87 ? 4.061 -0.608 -16.724 1.00 97.38 87 GLY A O 1
ATOM 642 N N . VAL A 1 88 ? 4.809 -1.229 -18.747 1.00 98.12 88 VAL A N 1
ATOM 643 C CA . VAL A 1 88 ? 3.547 -1.852 -19.185 1.00 98.12 88 VAL A CA 1
ATOM 644 C C . VAL A 1 88 ? 3.179 -3.051 -18.309 1.00 98.12 88 VAL A C 1
ATOM 646 O O . VAL A 1 88 ? 2.019 -3.181 -17.917 1.00 98.12 88 VAL A O 1
ATOM 649 N N . VAL A 1 89 ? 4.147 -3.899 -17.948 1.00 97.88 89 VAL A N 1
ATOM 650 C CA . VAL A 1 89 ? 3.906 -5.052 -17.063 1.00 97.88 89 VAL A CA 1
ATOM 651 C C . VAL A 1 89 ? 3.444 -4.593 -15.678 1.00 97.88 89 VAL A C 1
ATOM 653 O O . VAL A 1 89 ? 2.417 -5.064 -15.186 1.00 97.88 89 VAL A O 1
ATOM 656 N N . ILE A 1 90 ? 4.150 -3.637 -15.064 1.00 97.44 90 ILE A N 1
ATOM 657 C CA . ILE A 1 90 ? 3.783 -3.095 -13.747 1.00 97.44 90 ILE A CA 1
ATOM 658 C C . ILE A 1 90 ? 2.416 -2.398 -13.809 1.00 97.44 90 ILE A C 1
ATOM 660 O O . ILE A 1 90 ? 1.586 -2.601 -12.922 1.00 97.44 90 ILE A O 1
ATOM 664 N N . ALA A 1 91 ? 2.139 -1.631 -14.869 1.00 97.69 91 ALA A N 1
ATOM 665 C CA . ALA A 1 91 ? 0.842 -0.988 -15.071 1.00 97.69 91 ALA A CA 1
ATOM 666 C C . ALA A 1 91 ? -0.297 -2.015 -15.185 1.00 97.69 91 ALA A C 1
ATOM 668 O O . ALA A 1 91 ? -1.344 -1.838 -14.562 1.00 97.69 91 ALA A O 1
ATOM 669 N N . GLY A 1 92 ? -0.085 -3.114 -15.916 1.00 98.31 92 GLY A N 1
ATOM 670 C CA . GLY A 1 92 ? -1.053 -4.207 -16.024 1.00 98.31 92 GLY A CA 1
ATOM 671 C C . GLY A 1 92 ? -1.374 -4.844 -14.670 1.00 98.31 92 GLY A C 1
ATOM 672 O O . GLY A 1 92 ? -2.547 -5.015 -14.329 1.00 98.31 92 GLY A O 1
ATOM 673 N N . ILE A 1 93 ? -0.346 -5.117 -13.859 1.00 97.50 93 ILE A N 1
ATOM 674 C CA . ILE A 1 93 ? -0.516 -5.612 -12.483 1.00 97.50 93 ILE A CA 1
ATOM 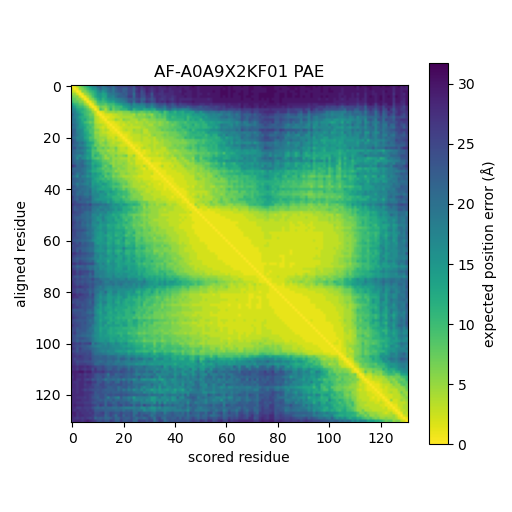675 C C . ILE A 1 93 ? -1.298 -4.592 -11.642 1.00 97.50 93 ILE A C 1
ATOM 677 O O . ILE A 1 93 ? -2.244 -4.964 -10.947 1.00 97.50 93 ILE A O 1
ATOM 681 N N . GLY A 1 94 ? -0.954 -3.305 -11.737 1.00 96.44 94 GLY A N 1
ATOM 682 C CA . GLY A 1 94 ? -1.632 -2.227 -11.016 1.00 96.44 94 GLY A CA 1
ATOM 683 C C . GLY A 1 94 ? -3.124 -2.133 -11.344 1.00 96.44 94 GLY A C 1
ATOM 684 O O . GLY A 1 94 ? -3.952 -2.070 -10.436 1.00 96.44 94 GLY A O 1
ATOM 685 N N . VAL A 1 95 ? -3.493 -2.202 -12.626 1.00 97.75 95 VAL A N 1
ATOM 686 C CA . VAL A 1 95 ? -4.900 -2.210 -13.059 1.00 97.75 95 VAL A CA 1
ATOM 687 C C . VAL A 1 95 ? -5.641 -3.433 -12.513 1.00 97.75 95 VAL A C 1
ATOM 689 O O . VAL A 1 95 ? -6.748 -3.291 -11.992 1.00 97.75 95 VAL A O 1
ATOM 692 N N . ALA A 1 96 ? -5.036 -4.624 -12.572 1.00 97.12 96 ALA A N 1
ATOM 693 C CA . ALA A 1 96 ? -5.646 -5.840 -12.036 1.00 97.12 96 ALA A CA 1
ATOM 694 C C . ALA A 1 96 ? -5.896 -5.742 -10.519 1.00 97.12 96 ALA A C 1
ATOM 696 O O . ALA A 1 96 ? -6.983 -6.082 -10.044 1.00 97.12 96 ALA A O 1
ATOM 697 N N . LEU A 1 97 ? -4.921 -5.223 -9.765 1.00 95.81 97 LEU A N 1
ATOM 698 C CA . LEU A 1 97 ? -5.054 -4.989 -8.326 1.00 95.81 97 LEU A CA 1
ATOM 699 C C . LEU A 1 97 ? -6.124 -3.940 -8.008 1.00 95.81 97 LEU A C 1
ATOM 701 O O . LEU A 1 97 ? -6.906 -4.151 -7.084 1.00 95.81 97 LEU A O 1
ATOM 705 N N . LEU A 1 98 ? -6.216 -2.853 -8.781 1.00 94.69 98 LEU A N 1
ATOM 706 C CA . LEU A 1 98 ? -7.260 -1.835 -8.612 1.00 94.69 98 LEU A CA 1
ATOM 707 C C . LEU A 1 98 ? -8.659 -2.414 -8.822 1.00 94.69 98 LEU A C 1
ATOM 709 O O . LEU A 1 98 ? -9.557 -2.162 -8.020 1.00 94.69 98 LEU A O 1
ATOM 713 N N . ILE A 1 99 ? -8.846 -3.210 -9.876 1.00 95.69 99 ILE A N 1
ATOM 714 C CA . ILE A 1 99 ? -10.128 -3.868 -10.152 1.00 95.69 99 ILE A CA 1
ATOM 715 C C . ILE A 1 99 ? -10.481 -4.824 -9.011 1.00 95.69 99 ILE A C 1
ATOM 717 O O . ILE A 1 99 ? -11.600 -4.777 -8.498 1.00 95.69 99 ILE A O 1
ATOM 721 N N . LYS A 1 100 ? -9.523 -5.653 -8.575 1.00 94.25 100 LYS A N 1
ATOM 722 C CA . LYS A 1 100 ? -9.724 -6.581 -7.460 1.00 94.25 100 LYS A CA 1
ATOM 723 C C . LYS A 1 100 ? -10.070 -5.840 -6.168 1.00 94.25 100 LYS A C 1
ATOM 725 O O . LYS A 1 100 ? -11.082 -6.157 -5.557 1.00 94.25 100 LYS A O 1
ATOM 730 N N . GLY A 1 101 ? -9.296 -4.825 -5.794 1.00 90.75 101 GLY A N 1
ATOM 731 C CA . GLY A 1 101 ? -9.540 -4.027 -4.593 1.00 90.75 101 GLY A CA 1
ATOM 732 C C . GLY A 1 101 ? -10.895 -3.321 -4.627 1.00 90.75 101 GLY A C 1
ATOM 733 O O . GLY A 1 101 ? -11.627 -3.350 -3.643 1.00 90.75 101 GLY A O 1
ATOM 734 N N . ARG A 1 102 ? -11.291 -2.759 -5.777 1.00 93.00 102 ARG A N 1
ATOM 735 C CA . ARG A 1 102 ? -12.618 -2.145 -5.942 1.00 93.00 102 ARG A CA 1
ATOM 736 C 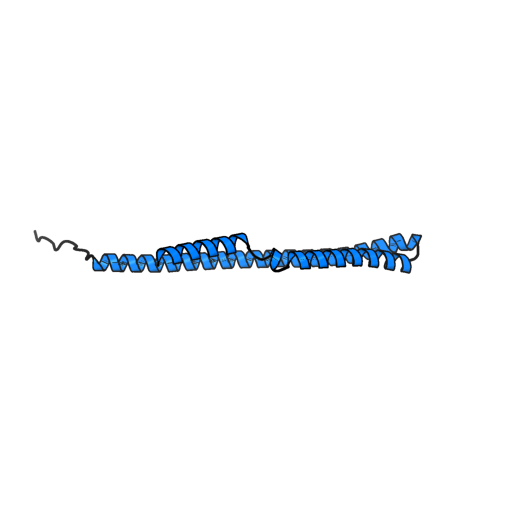C . ARG A 1 102 ? -13.750 -3.158 -5.772 1.00 93.00 102 ARG A C 1
ATOM 738 O O . ARG A 1 102 ? -14.776 -2.823 -5.188 1.00 93.00 102 ARG A O 1
ATOM 745 N N . ASN A 1 103 ? -13.578 -4.374 -6.285 1.00 89.12 103 ASN A N 1
ATOM 746 C CA . ASN A 1 103 ? -14.559 -5.442 -6.117 1.00 89.12 103 ASN A CA 1
ATOM 747 C C . ASN A 1 103 ? -14.621 -5.922 -4.664 1.00 89.12 103 ASN A C 1
ATOM 749 O O . ASN A 1 103 ? -15.715 -6.069 -4.123 1.00 89.12 103 ASN A O 1
ATOM 753 N N . ASP A 1 104 ? -13.475 -6.118 -4.019 1.00 85.69 104 ASP A N 1
ATOM 754 C CA . ASP A 1 104 ? -13.389 -6.568 -2.628 1.00 85.69 104 ASP A CA 1
ATOM 755 C C . ASP A 1 104 ? -14.000 -5.525 -1.666 1.00 85.69 104 ASP A C 1
ATOM 757 O O . ASP A 1 104 ? -14.661 -5.894 -0.699 1.00 85.69 104 ASP A O 1
ATOM 761 N N . LEU A 1 105 ? -13.880 -4.230 -1.983 1.00 84.44 105 LEU A N 1
ATOM 762 C CA . LEU A 1 105 ? -14.490 -3.120 -1.235 1.00 84.44 105 LEU A CA 1
ATOM 763 C C . LEU A 1 105 ? -15.922 -2.766 -1.674 1.00 84.44 105 LEU A C 1
ATOM 765 O O . LEU A 1 105 ? -16.496 -1.791 -1.186 1.00 84.44 105 LEU A O 1
ATOM 769 N N . SER A 1 106 ? -16.515 -3.508 -2.611 1.00 81.81 106 SER A N 1
ATOM 770 C CA . SER A 1 106 ? -17.876 -3.213 -3.061 1.00 81.81 106 SER A CA 1
ATOM 771 C C . SER A 1 106 ? -18.892 -3.433 -1.925 1.00 81.81 106 SER A C 1
ATOM 773 O O . SER A 1 106 ? -18.778 -4.410 -1.181 1.00 81.81 106 SER A O 1
ATOM 775 N N . PRO A 1 107 ? -19.934 -2.586 -1.790 1.00 73.50 107 PRO A N 1
ATOM 776 C CA . PRO A 1 107 ? -20.951 -2.745 -0.746 1.00 73.50 107 PRO A CA 1
ATOM 777 C C . PRO A 1 107 ? -21.642 -4.114 -0.762 1.00 73.50 107 PRO A C 1
ATOM 779 O O . PRO A 1 107 ? -22.038 -4.611 0.285 1.00 73.50 107 PRO A O 1
ATOM 782 N N . SER A 1 108 ? -21.753 -4.748 -1.933 1.00 74.31 108 SER A N 1
ATOM 783 C CA . SER A 1 108 ? -22.272 -6.113 -2.080 1.00 74.31 108 SER A CA 1
ATOM 784 C C . SER A 1 108 ? -21.384 -7.176 -1.430 1.00 74.31 108 SER A C 1
ATOM 786 O O . SER A 1 108 ? -21.904 -8.180 -0.962 1.00 74.31 108 SER A O 1
ATOM 788 N N . ASN A 1 109 ? -20.068 -6.956 -1.375 1.00 70.50 109 ASN A N 1
ATOM 789 C CA . ASN A 1 109 ? -19.118 -7.864 -0.727 1.00 70.50 109 ASN A CA 1
ATOM 790 C C . ASN A 1 109 ? -18.890 -7.520 0.753 1.00 70.50 109 ASN A C 1
ATOM 792 O O . ASN A 1 109 ? -18.451 -8.374 1.519 1.00 70.50 109 ASN A O 1
ATOM 796 N N . LEU A 1 110 ? -19.208 -6.286 1.157 1.00 69.25 110 LEU A N 1
ATOM 797 C CA . LEU A 1 110 ? -19.097 -5.808 2.537 1.00 69.25 110 LEU A CA 1
ATOM 798 C C . LEU A 1 110 ? -20.411 -5.898 3.328 1.00 69.25 110 LEU A C 1
ATOM 800 O O . LEU A 1 110 ? -20.386 -5.778 4.551 1.00 69.25 110 LEU A O 1
ATOM 804 N N . SER A 1 111 ? -21.555 -6.105 2.667 1.00 66.88 111 SER A N 1
ATOM 805 C CA . SER A 1 111 ? -22.846 -6.304 3.332 1.00 66.88 111 SER A CA 1
ATOM 806 C C . SER A 1 111 ? -22.834 -7.626 4.111 1.00 66.88 111 SER A C 1
ATOM 808 O O . SER A 1 111 ? -22.700 -8.694 3.503 1.00 66.88 111 SER A O 1
ATOM 810 N N . PRO A 1 112 ? -23.003 -7.617 5.449 1.00 65.19 112 PRO A N 1
ATOM 811 C CA . PRO A 1 112 ? -23.150 -8.838 6.226 1.00 65.19 112 PRO A CA 1
ATOM 812 C C . PRO A 1 112 ? -24.553 -9.413 6.004 1.00 65.19 112 PRO A C 1
ATOM 814 O O . PRO A 1 112 ? -25.447 -9.321 6.845 1.00 65.19 112 PRO A O 1
ATOM 817 N N . ASP A 1 113 ? -24.752 -10.041 4.849 1.00 72.19 113 ASP A N 1
ATOM 818 C CA . ASP A 1 113 ? -26.048 -10.549 4.404 1.00 72.19 113 ASP A CA 1
ATOM 819 C C . ASP A 1 113 ? -26.650 -11.580 5.368 1.00 72.19 113 ASP A C 1
ATOM 821 O O . ASP A 1 113 ? -27.869 -11.694 5.498 1.00 72.19 113 ASP A O 1
ATOM 825 N N . ARG A 1 114 ? -25.809 -12.358 6.062 1.00 70.50 114 ARG A N 1
ATOM 826 C CA . ARG A 1 114 ? -26.267 -13.312 7.084 1.00 70.50 114 ARG A CA 1
ATOM 827 C C . ARG A 1 114 ? -26.762 -12.601 8.341 1.00 70.50 114 ARG A C 1
ATOM 829 O O . ARG A 1 114 ? -27.857 -12.916 8.799 1.00 70.50 114 ARG A O 1
ATOM 836 N N . THR A 1 115 ? -26.008 -11.627 8.844 1.00 76.25 115 THR A N 1
ATOM 837 C CA . THR A 1 115 ? -26.362 -10.858 10.045 1.00 76.25 115 THR A CA 1
ATOM 838 C C . THR A 1 115 ? -27.609 -10.013 9.800 1.00 76.25 115 THR A C 1
ATOM 840 O O . THR A 1 115 ? -28.539 -10.040 10.598 1.00 76.25 115 THR A O 1
ATOM 843 N N . ALA A 1 116 ? -27.704 -9.356 8.641 1.00 77.88 116 ALA A N 1
ATOM 844 C CA . ALA A 1 116 ? -28.889 -8.596 8.252 1.00 77.88 116 ALA A CA 1
ATOM 845 C C . ALA A 1 116 ? -30.143 -9.485 8.131 1.00 77.88 116 ALA A C 1
ATOM 847 O O . ALA A 1 116 ? -31.240 -9.071 8.515 1.00 77.88 116 ALA A O 1
ATOM 848 N N . ARG A 1 117 ? -29.998 -10.723 7.632 1.00 78.06 117 ARG A N 1
ATOM 8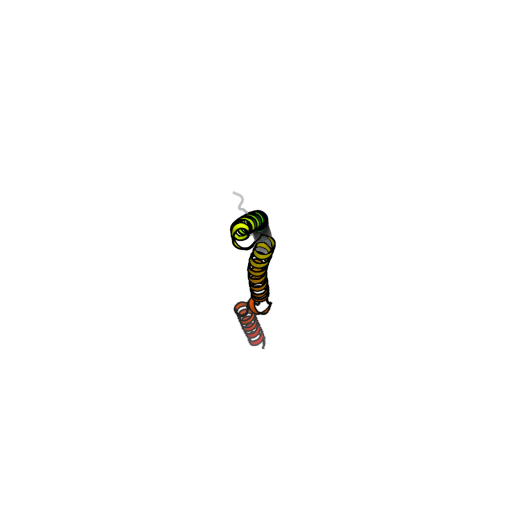49 C CA . ARG A 1 117 ? -31.097 -11.703 7.579 1.00 78.06 117 ARG A CA 1
ATOM 850 C C . ARG A 1 117 ? -31.521 -12.191 8.964 1.00 78.06 117 ARG A C 1
ATOM 852 O O . ARG A 1 117 ? -32.721 -12.318 9.188 1.00 78.06 117 ARG A O 1
ATOM 859 N N . GLN A 1 118 ? -30.579 -12.442 9.873 1.00 79.88 118 GLN A N 1
ATOM 860 C CA . GLN A 1 118 ? -30.895 -12.858 11.245 1.00 79.88 118 GLN A CA 1
ATOM 861 C C . GLN A 1 118 ? -31.610 -11.745 12.016 1.00 79.88 118 GLN A C 1
ATOM 863 O O . GLN A 1 118 ? -32.712 -11.973 12.498 1.00 79.88 118 GLN A O 1
ATOM 868 N N . LEU A 1 119 ? -31.094 -10.513 11.978 1.00 83.00 119 LEU A N 1
ATOM 869 C CA . LEU A 1 119 ? -31.741 -9.360 12.617 1.00 83.00 119 LEU A CA 1
ATOM 870 C C . LEU A 1 119 ? -33.158 -9.103 12.078 1.00 83.00 119 LEU A C 1
ATOM 872 O O . LEU A 1 119 ? -34.068 -8.767 12.834 1.00 83.00 119 LEU A O 1
ATOM 876 N N . ARG A 1 120 ? -33.379 -9.293 10.768 1.00 80.12 120 ARG A N 1
ATOM 877 C CA . ARG A 1 120 ? -34.722 -9.215 10.169 1.00 80.12 120 ARG A CA 1
ATOM 878 C C . ARG A 1 120 ? -35.659 -10.307 10.677 1.00 80.12 120 ARG A C 1
ATOM 880 O O . ARG A 1 120 ? -36.830 -10.016 10.906 1.00 80.12 120 ARG A O 1
ATOM 887 N N . LYS A 1 121 ? -35.163 -11.538 10.818 1.00 81.44 121 LYS A N 1
ATOM 888 C CA . LYS A 1 121 ? -35.947 -12.675 11.309 1.00 81.44 121 LYS A CA 1
ATOM 889 C C . LYS A 1 121 ? -36.331 -12.472 12.774 1.00 81.44 121 LYS A C 1
ATOM 891 O O . LYS A 1 121 ? -37.500 -12.610 13.114 1.00 81.44 121 LYS A O 1
ATOM 896 N N . ASP A 1 122 ? -35.384 -12.037 13.596 1.00 82.56 122 ASP A N 1
ATOM 897 C CA . ASP A 1 122 ? -35.608 -11.782 15.019 1.00 82.56 122 ASP A CA 1
ATOM 898 C C . ASP A 1 122 ? -36.597 -10.624 15.224 1.00 82.56 122 ASP A C 1
ATOM 900 O O . ASP A 1 122 ? -37.542 -10.732 16.003 1.00 82.56 122 ASP A O 1
ATOM 904 N N . GLY A 1 123 ? -36.478 -9.549 14.436 1.00 83.81 123 GLY A N 1
ATOM 905 C CA . GLY A 1 123 ? -37.438 -8.442 14.462 1.00 83.81 123 GLY A CA 1
ATOM 906 C C . GLY A 1 123 ? -38.851 -8.818 13.988 1.00 83.81 123 GLY A C 1
ATOM 907 O O . GLY A 1 123 ? -39.827 -8.214 14.436 1.00 83.81 123 GLY A O 1
ATOM 908 N N . GLN A 1 124 ? -38.989 -9.805 13.095 1.00 78.50 124 GLN A N 1
ATOM 909 C CA . GLN A 1 124 ? -40.297 -10.330 12.684 1.00 78.50 124 GLN A CA 1
ATOM 910 C C . GLN A 1 124 ? -40.949 -11.164 13.789 1.00 78.50 124 GLN A C 1
ATOM 912 O O . GLN A 1 124 ? -42.137 -10.985 14.041 1.00 78.50 124 GLN A O 1
ATOM 917 N N . LEU A 1 125 ? -40.170 -11.985 14.497 1.00 80.38 125 LEU A N 1
ATOM 918 C CA . LEU A 1 125 ? -40.665 -12.780 15.625 1.00 80.38 125 LEU A CA 1
ATOM 919 C C . LEU A 1 125 ? -41.180 -11.891 16.766 1.00 80.38 125 LEU A C 1
ATOM 921 O O . LEU A 1 125 ? -42.241 -12.156 17.324 1.00 80.38 125 LEU A O 1
ATOM 925 N N . VAL A 1 126 ? -40.494 -10.779 17.056 1.00 80.56 126 VAL A N 1
ATOM 926 C CA . VAL A 1 126 ? -40.956 -9.800 18.058 1.00 80.56 126 VAL A CA 1
ATOM 927 C C . VAL A 1 126 ? -42.292 -9.165 17.654 1.00 80.56 126 VAL A C 1
ATOM 929 O O . VAL A 1 126 ? -43.168 -9.000 18.501 1.00 80.56 126 VAL A O 1
ATOM 932 N N . LYS A 1 127 ? -42.483 -8.852 16.363 1.00 76.62 127 LYS A N 1
ATOM 933 C CA . LYS A 1 127 ? -43.746 -8.297 15.840 1.00 76.62 127 LYS A CA 1
ATOM 934 C C . LYS A 1 127 ? -44.900 -9.299 15.845 1.00 76.62 127 LYS A C 1
ATOM 936 O O . LYS A 1 127 ? -46.040 -8.878 16.006 1.00 76.62 127 LYS A O 1
ATOM 941 N N . GLU A 1 128 ? -44.626 -10.589 15.663 1.00 76.06 128 GLU A N 1
ATOM 942 C CA . GLU A 1 128 ? -45.642 -11.644 15.772 1.00 76.06 128 GLU A CA 1
ATOM 943 C C . GLU A 1 128 ? -46.071 -11.892 17.220 1.00 76.06 128 GLU A C 1
ATOM 945 O O . GLU A 1 128 ? -47.227 -12.219 17.444 1.00 76.06 128 GLU A O 1
ATOM 950 N N . GLN A 1 129 ? -45.194 -11.684 18.209 1.00 70.56 129 GLN A N 1
ATOM 951 C CA . GLN A 1 129 ? -45.559 -11.842 19.624 1.00 70.56 129 GLN A CA 1
ATOM 952 C C . GLN A 1 129 ? -46.343 -10.662 20.216 1.00 70.56 129 GLN A C 1
ATOM 954 O O . GLN A 1 129 ? -46.930 -10.802 21.285 1.00 70.56 129 GLN A O 1
ATOM 959 N N . THR A 1 130 ? -46.344 -9.498 19.559 1.00 68.75 130 THR A N 1
ATOM 960 C CA . THR A 1 130 ? -47.090 -8.308 20.018 1.00 68.75 130 THR A CA 1
ATOM 961 C C . THR A 1 130 ? -48.446 -8.120 19.331 1.00 68.75 130 THR A C 1
ATOM 963 O O . THR A 1 130 ? -49.138 -7.147 19.634 1.00 68.75 130 THR A O 1
ATOM 966 N N . ARG A 1 131 ? -48.830 -9.020 18.420 1.00 48.59 131 ARG A N 1
ATOM 967 C CA . ARG A 1 131 ? -50.131 -9.028 17.740 1.00 48.59 131 ARG A CA 1
ATOM 968 C C . ARG A 1 131 ? -50.975 -10.203 18.211 1.00 48.59 131 ARG A C 1
ATOM 970 O O . ARG A 1 131 ? -52.204 -9.999 18.313 1.00 48.59 131 ARG A O 1
#

Foldseek 3Di:
DDDDDDDPCDPVNVVVVVVVVVVVVVVVVVVVVVVVVVVVVVVCVVVVVVVVVVVVVVVVVVVVVLVVQLVVCCVPVHSVVSNVVSVVVVVVVVVVVVVVVCVCPDCVNVPPVVVVVVVVVVVVVVVVVVD

Solvent-accessible surface area (backbone atoms only — not comparable to full-atom values): 7334 Å² total; per-residue (Å²): 138,86,81,80,84,78,88,72,82,46,73,69,55,57,51,51,49,51,54,49,52,52,52,49,48,54,51,53,53,49,53,49,52,51,49,53,51,52,52,50,50,52,51,48,49,55,49,49,50,52,51,53,52,50,52,52,54,51,52,54,49,48,53,55,51,50,50,52,49,20,57,65,39,17,80,77,66,36,52,71,56,22,43,51,52,54,50,51,55,53,50,52,52,50,54,54,50,51,54,49,52,53,53,62,69,27,67,83,66,65,49,60,64,66,60,56,50,49,54,52,51,55,55,48,52,56,56,62,75,76,108

Radius of gyration: 32.55 Å; Cα contacts (8 Å, |Δi|>4): 23; chains: 1; bounding box: 72×16×107 Å

Organism: NCBI:txid2920428

InterPro domains:
  IPR009937 Putative Actinobacterial Holin-X, holin superfamily III [PF07332] (13-127)